Protein AF-A0A420YQH4-F1 (afdb_monomer_lite)

Foldseek 3Di:
DVVVVVVVVVPVVVPAQLFLQPGLLVVLLVCPPPPVCVVVSVVSLVVLLVVVVVCLVVVPQDDDFQQCACGRHPLVSLLSCVVVVNDQLDPSVLVNLVVVVVVVVVDPPFDLDRGRGCVVSVVSNVCNVVVHDDDPCVVSSHD

Secondary structure (DSSP, 8-state):
-HHHHHHHHHHHHS-----TTTSHHHHHHHHTT-GGGHHHHHHHHHHHHHHHHHHHHTT----SHHHHSTTTSHHHHHHHHHHTTS----HHHHHHHHHHHHHTTTSSS----TTTSHHHHHHHHHHHHHT---TTGGGGT--

Sequence (143 aa):
MACLDKKMDIMESDSCDFSWCYGLVGISIYMKDLEEAKDLLKEMQHYMTNSLAKLITMDFLPINNHQVCLCHGIAGLIYYLWREGCLECSHNILRILNRYYERLFIEPNQDFRILEGYGGMLLVMLALHMNKQFKGDILLGYS

pLDDT: mean 82.01, std 17.6, range [27.92, 96.38]

Radius of gyration: 14.98 Å; chains: 1; bounding box: 44×27×42 Å

Structure (mmCIF, N/CA/C/O backbone):
data_AF-A0A420YQH4-F1
#
_entry.id   AF-A0A420YQH4-F1
#
loop_
_atom_site.group_PDB
_atom_site.id
_atom_site.type_symbol
_atom_site.label_atom_id
_atom_site.label_alt_id
_atom_site.label_comp_id
_atom_site.label_asym_id
_atom_site.label_entity_id
_atom_site.label_seq_id
_atom_site.pdbx_PDB_ins_code
_atom_site.Cartn_x
_atom_site.Cartn_y
_atom_site.Cartn_z
_atom_site.occupancy
_atom_site.B_iso_or_equiv
_atom_site.auth_seq_id
_atom_site.auth_comp_id
_atom_site.auth_asym_id
_atom_site.auth_atom_id
_atom_site.pdbx_PDB_model_num
ATOM 1 N N . MET A 1 1 ? 29.438 -3.057 -3.682 1.00 34.84 1 MET A N 1
ATOM 2 C CA . MET A 1 1 ? 29.060 -4.298 -2.978 1.00 34.84 1 MET A CA 1
ATOM 3 C C . MET A 1 1 ? 28.850 -4.007 -1.503 1.00 34.84 1 MET A C 1
ATOM 5 O O . MET A 1 1 ? 27.699 -3.835 -1.154 1.00 34.84 1 MET A O 1
ATOM 9 N N . ALA A 1 2 ? 29.878 -3.660 -0.720 1.00 27.92 2 ALA A N 1
ATOM 10 C CA . ALA A 1 2 ? 29.739 -3.382 0.724 1.00 27.92 2 ALA A CA 1
ATOM 11 C C . ALA A 1 2 ? 28.687 -2.328 1.171 1.00 27.92 2 ALA A C 1
ATOM 13 O O . ALA A 1 2 ? 28.259 -2.355 2.316 1.00 27.92 2 ALA A O 1
ATOM 14 N N . CYS A 1 3 ? 28.267 -1.387 0.311 1.00 30.66 3 CYS A N 1
ATOM 15 C CA . CYS A 1 3 ? 27.217 -0.395 0.623 1.00 30.66 3 CYS A CA 1
ATOM 16 C C . CYS A 1 3 ? 25.788 -0.898 0.314 1.00 30.66 3 CYS A C 1
ATOM 18 O O . CYS A 1 3 ? 24.827 -0.427 0.912 1.00 30.66 3 CYS A O 1
ATOM 20 N N . LEU A 1 4 ? 25.651 -1.856 -0.610 1.00 32.16 4 LEU A N 1
ATOM 21 C CA . LEU A 1 4 ? 24.384 -2.542 -0.897 1.00 32.16 4 LEU A CA 1
ATOM 22 C C . LEU A 1 4 ? 24.138 -3.640 0.139 1.00 32.16 4 LEU A C 1
ATOM 24 O O . LEU A 1 4 ? 23.038 -3.715 0.673 1.00 32.16 4 LEU A O 1
ATOM 28 N N . ASP A 1 5 ? 25.191 -4.372 0.504 1.00 30.72 5 ASP A N 1
ATOM 29 C CA . ASP A 1 5 ? 25.146 -5.408 1.542 1.00 30.72 5 ASP A CA 1
ATOM 30 C C . ASP A 1 5 ? 24.755 -4.795 2.900 1.00 30.72 5 ASP A C 1
ATOM 32 O O . ASP A 1 5 ? 23.835 -5.267 3.553 1.00 30.72 5 ASP A O 1
ATOM 36 N N . LYS A 1 6 ? 25.305 -3.619 3.246 1.00 34.50 6 LYS A N 1
ATOM 37 C CA . LYS A 1 6 ? 24.888 -2.857 4.440 1.00 34.50 6 LYS A CA 1
ATOM 38 C C . LYS A 1 6 ? 23.441 -2.354 4.404 1.00 34.50 6 LYS A C 1
ATOM 40 O O . LYS A 1 6 ? 22.870 -2.114 5.460 1.00 34.50 6 LYS A O 1
ATOM 45 N N . LYS A 1 7 ? 22.868 -2.112 3.218 1.00 40.03 7 LYS A N 1
ATOM 46 C CA . LYS A 1 7 ? 21.456 -1.708 3.069 1.00 40.03 7 LYS A CA 1
ATOM 47 C C . LYS A 1 7 ? 20.516 -2.913 3.161 1.00 40.03 7 LYS A C 1
ATOM 49 O O . LYS A 1 7 ? 19.403 -2.748 3.645 1.00 40.03 7 LYS A O 1
ATOM 54 N N . MET A 1 8 ? 20.968 -4.090 2.723 1.00 37.44 8 MET A N 1
ATOM 55 C CA . MET A 1 8 ? 20.262 -5.363 2.888 1.00 37.44 8 MET A CA 1
ATOM 56 C C . MET A 1 8 ? 20.276 -5.843 4.345 1.00 37.44 8 MET A C 1
ATOM 58 O O . MET A 1 8 ? 19.220 -6.204 4.850 1.00 37.44 8 MET A O 1
ATOM 62 N N . ASP A 1 9 ? 21.403 -5.725 5.053 1.00 34.25 9 ASP A N 1
ATOM 63 C CA . ASP A 1 9 ? 21.500 -6.082 6.481 1.00 34.25 9 ASP A CA 1
ATOM 64 C C . ASP A 1 9 ? 20.556 -5.249 7.371 1.00 34.25 9 ASP A C 1
ATOM 66 O O . ASP A 1 9 ? 20.022 -5.753 8.355 1.00 34.25 9 ASP A O 1
ATOM 70 N N . ILE A 1 10 ? 20.285 -3.986 7.007 1.00 43.06 10 ILE A N 1
ATOM 71 C CA . ILE A 1 10 ? 19.304 -3.134 7.709 1.00 43.06 10 ILE A CA 1
ATOM 72 C C . ILE A 1 10 ? 17.868 -3.661 7.531 1.00 43.06 10 ILE A C 1
ATOM 74 O O . ILE A 1 10 ? 17.038 -3.479 8.418 1.00 43.06 10 ILE A O 1
ATOM 78 N N . MET A 1 11 ? 17.560 -4.324 6.410 1.00 41.44 11 MET A N 1
ATOM 79 C CA . MET A 1 11 ? 16.249 -4.949 6.194 1.00 41.44 11 MET A CA 1
ATOM 80 C C . MET A 1 11 ? 16.117 -6.306 6.896 1.00 41.44 11 MET A C 1
ATOM 82 O O . MET A 1 11 ? 15.007 -6.674 7.267 1.00 41.44 11 MET A O 1
ATOM 86 N N . GLU A 1 12 ? 17.215 -7.040 7.097 1.00 41.25 12 GLU A N 1
ATOM 87 C CA . GLU A 1 12 ? 17.188 -8.323 7.812 1.00 41.25 12 GLU A CA 1
ATOM 88 C C . GLU A 1 12 ? 17.172 -8.160 9.342 1.00 41.25 12 GLU A C 1
ATOM 90 O O . GLU A 1 12 ? 16.600 -9.005 10.031 1.00 41.25 12 GLU A O 1
ATOM 95 N N . SER A 1 13 ? 17.736 -7.076 9.896 1.00 41.28 13 SER A N 1
ATOM 96 C CA . SER A 1 13 ? 17.807 -6.890 11.354 1.00 41.28 13 SER A CA 1
ATOM 97 C C . SER A 1 13 ? 16.591 -6.199 11.993 1.00 41.28 13 SER A C 1
ATOM 99 O O . SER A 1 13 ? 16.369 -6.388 13.185 1.00 41.28 13 SER A O 1
ATOM 101 N N . ASP A 1 14 ? 15.783 -5.450 11.231 1.00 45.16 14 ASP A N 1
ATOM 102 C CA . ASP A 1 14 ? 14.557 -4.771 11.703 1.00 45.16 14 ASP A CA 1
ATOM 103 C C . ASP A 1 14 ? 13.295 -5.424 11.095 1.00 45.16 14 ASP A C 1
ATOM 105 O O . ASP A 1 14 ? 12.536 -4.805 10.353 1.00 45.16 14 ASP A O 1
ATOM 109 N N . SER A 1 15 ? 13.117 -6.710 11.423 1.00 50.09 15 SER A N 1
ATOM 110 C CA . SER A 1 15 ? 12.154 -7.738 10.957 1.00 50.09 15 SER A CA 1
ATOM 111 C C . SER A 1 15 ? 10.639 -7.419 10.865 1.00 50.09 15 SER A C 1
ATOM 113 O O . SER A 1 15 ? 9.806 -8.290 11.113 1.00 50.09 15 SER A O 1
ATOM 115 N N . CYS A 1 16 ? 10.218 -6.209 10.505 1.00 58.44 16 CYS A N 1
ATOM 116 C CA . CYS A 1 16 ? 8.805 -5.928 10.252 1.00 58.44 16 CYS A CA 1
ATOM 117 C C . CYS A 1 16 ? 8.441 -6.219 8.793 1.00 58.44 16 CYS A C 1
ATOM 119 O O . CYS A 1 16 ? 8.734 -5.437 7.890 1.00 58.44 16 CYS A O 1
ATOM 121 N N . ASP A 1 17 ? 7.760 -7.346 8.576 1.00 84.19 17 ASP A N 1
ATOM 122 C CA . ASP A 1 17 ? 7.117 -7.650 7.301 1.00 84.19 17 ASP A CA 1
ATOM 123 C C . ASP A 1 17 ? 5.923 -6.701 7.084 1.00 84.19 17 ASP A C 1
ATOM 125 O O . ASP A 1 17 ? 4.940 -6.735 7.825 1.00 84.19 17 ASP A O 1
ATOM 129 N N . PHE A 1 18 ? 6.007 -5.833 6.074 1.00 90.25 18 PHE A N 1
ATOM 130 C CA . PHE A 1 18 ? 4.919 -4.933 5.668 1.00 90.25 18 PHE A CA 1
ATOM 131 C C . PHE A 1 18 ? 3.990 -5.554 4.615 1.00 90.25 18 PHE A C 1
ATOM 133 O O . PHE A 1 18 ? 3.162 -4.847 4.041 1.00 90.25 18 PHE A O 1
ATOM 140 N N . SER A 1 19 ? 4.129 -6.847 4.321 1.00 92.50 19 SER A N 1
ATOM 141 C CA . SER A 1 19 ? 3.316 -7.520 3.318 1.00 92.50 19 SER A CA 1
ATOM 142 C C . SER A 1 19 ? 1.830 -7.508 3.670 1.00 92.50 19 SER A C 1
ATOM 144 O O . SER A 1 19 ? 1.422 -7.518 4.835 1.00 92.50 19 SER A O 1
ATOM 146 N N . TRP A 1 20 ? 1.003 -7.517 2.629 1.00 95.38 20 TRP A N 1
ATOM 147 C CA . TRP A 1 20 ? -0.424 -7.762 2.776 1.00 95.38 20 TRP A CA 1
ATOM 148 C C . TRP A 1 20 ? -0.692 -9.234 3.116 1.00 95.38 20 TRP A C 1
ATOM 150 O O . TRP A 1 20 ? -1.526 -9.517 3.969 1.00 95.38 20 TRP A O 1
ATOM 160 N N . CYS A 1 21 ? 0.030 -10.171 2.493 1.00 93.38 21 CYS A N 1
ATOM 161 C CA . CYS A 1 21 ? -0.242 -11.601 2.649 1.00 93.38 21 CYS A CA 1
ATOM 162 C C . CYS A 1 21 ? 0.131 -12.187 4.020 1.00 93.38 21 CYS A C 1
ATOM 164 O O . CYS A 1 21 ? -0.536 -13.125 4.452 1.00 93.38 21 CYS A O 1
ATOM 166 N N . TYR A 1 22 ? 1.169 -11.672 4.692 1.00 89.62 22 TYR A N 1
ATOM 167 C CA . TYR A 1 22 ? 1.666 -12.232 5.962 1.00 89.62 22 TYR A CA 1
ATOM 168 C C . TYR A 1 22 ? 2.102 -11.182 6.998 1.00 89.62 22 TYR A C 1
ATOM 170 O O . TYR A 1 22 ? 2.461 -11.544 8.118 1.00 89.62 22 TYR A O 1
ATOM 178 N N . GLY A 1 23 ? 2.063 -9.897 6.646 1.00 92.81 23 GLY A N 1
ATOM 179 C CA . GLY A 1 23 ? 2.666 -8.821 7.418 1.00 92.81 23 GLY A CA 1
ATOM 180 C C . GLY A 1 23 ? 1.673 -7.861 8.067 1.00 92.81 23 GLY A C 1
ATOM 181 O O . GLY A 1 23 ? 0.466 -8.101 8.166 1.00 92.81 23 GLY A O 1
ATOM 182 N N . LEU A 1 24 ? 2.212 -6.725 8.511 1.00 94.00 24 LEU A N 1
ATOM 183 C CA . LEU A 1 24 ? 1.485 -5.703 9.260 1.00 94.00 24 LEU A CA 1
ATOM 184 C C . LEU A 1 24 ? 0.297 -5.129 8.486 1.00 94.00 24 LEU A C 1
ATOM 186 O O . LEU A 1 24 ? -0.708 -4.809 9.109 1.00 94.00 24 LEU A O 1
ATOM 190 N N . VAL A 1 25 ? 0.368 -5.046 7.153 1.00 96.06 25 VAL A N 1
ATOM 191 C CA . VAL A 1 25 ? -0.761 -4.570 6.338 1.00 96.06 25 VAL A CA 1
ATOM 192 C C . VAL A 1 25 ? -1.957 -5.510 6.478 1.00 96.06 25 VAL A C 1
ATOM 194 O O . VAL A 1 25 ? -3.054 -5.048 6.786 1.00 96.06 25 VAL A O 1
ATOM 197 N N . GLY A 1 26 ? -1.757 -6.820 6.307 1.00 95.38 26 GLY A N 1
ATOM 198 C CA . GLY A 1 26 ? -2.834 -7.806 6.448 1.00 95.38 26 GLY A CA 1
ATOM 199 C C . GLY A 1 26 ? -3.424 -7.823 7.860 1.00 95.38 26 GLY A C 1
ATOM 200 O O . GLY A 1 26 ? -4.644 -7.795 8.030 1.00 95.38 26 GLY A O 1
ATOM 201 N N . ILE A 1 27 ? -2.559 -7.782 8.879 1.00 94.75 27 ILE A N 1
ATOM 202 C CA . ILE A 1 27 ? -2.976 -7.727 10.288 1.00 94.75 27 ILE A CA 1
ATOM 203 C C . ILE A 1 27 ? -3.794 -6.460 10.565 1.00 94.75 27 ILE A C 1
ATOM 205 O O . ILE A 1 27 ? -4.846 -6.532 11.197 1.00 94.75 27 ILE A O 1
ATOM 209 N N . SER A 1 28 ? -3.347 -5.301 10.079 1.00 95.81 28 SER A N 1
ATOM 210 C CA . SER A 1 28 ? -4.053 -4.041 10.298 1.00 95.81 28 SER A CA 1
ATOM 211 C C . SER A 1 28 ? -5.423 -3.993 9.619 1.00 95.81 28 SER A C 1
ATOM 213 O O . SER A 1 28 ? -6.353 -3.433 10.194 1.00 95.81 28 SER A O 1
ATOM 215 N N . ILE A 1 29 ? -5.575 -4.602 8.438 1.00 95.69 29 ILE A N 1
ATOM 216 C CA . ILE A 1 29 ? -6.880 -4.733 7.770 1.00 95.69 29 ILE A CA 1
ATOM 217 C C . ILE A 1 29 ? -7.844 -5.539 8.644 1.00 95.69 29 ILE A C 1
ATOM 219 O O . ILE A 1 29 ? -8.958 -5.091 8.886 1.00 95.69 29 ILE A O 1
ATOM 223 N N . TYR A 1 30 ? -7.397 -6.679 9.178 1.00 93.00 30 TYR A N 1
ATOM 224 C CA . TYR A 1 30 ? -8.208 -7.495 10.086 1.00 93.00 30 TYR A CA 1
ATOM 225 C C . TYR A 1 30 ? -8.582 -6.747 11.378 1.00 93.00 30 TYR A C 1
ATOM 227 O O . TYR A 1 30 ? -9.717 -6.824 11.840 1.00 93.00 30 TYR A O 1
ATOM 235 N N . MET A 1 31 ? -7.640 -5.999 11.960 1.00 94.25 31 MET A N 1
ATOM 236 C CA . MET A 1 31 ? -7.862 -5.262 13.209 1.00 94.25 31 MET A CA 1
ATOM 237 C C . MET A 1 31 ? -8.819 -4.074 13.073 1.00 94.25 31 MET A C 1
ATOM 239 O O . MET A 1 31 ? -9.328 -3.604 14.086 1.00 94.25 31 MET A O 1
ATOM 243 N N . LYS A 1 32 ? -9.071 -3.580 11.855 1.00 91.69 32 LYS A N 1
ATOM 244 C CA . LYS A 1 32 ? -9.907 -2.396 11.606 1.00 91.69 32 LYS A CA 1
ATOM 245 C C . LYS A 1 32 ? -11.315 -2.510 12.191 1.00 91.69 32 LYS A C 1
ATOM 247 O O . LYS A 1 32 ? -11.860 -1.513 12.661 1.00 91.69 32 LYS A O 1
ATOM 252 N N . ASP A 1 33 ? -11.864 -3.719 12.194 1.00 89.19 33 ASP A N 1
ATOM 253 C CA . ASP A 1 33 ? -13.224 -3.988 12.660 1.00 89.19 33 ASP A CA 1
ATOM 254 C C . ASP A 1 33 ? -13.286 -4.342 14.161 1.00 89.19 33 ASP A C 1
ATOM 256 O O . ASP A 1 33 ? -14.366 -4.601 14.694 1.00 89.19 33 ASP A O 1
ATOM 260 N N . LEU A 1 34 ? -12.145 -4.341 14.863 1.00 93.75 34 LEU A N 1
ATOM 261 C CA . LEU A 1 34 ? -12.044 -4.653 16.290 1.00 93.75 34 LEU A CA 1
ATOM 262 C C . LEU A 1 34 ? -11.908 -3.363 17.109 1.00 93.75 34 LEU A C 1
ATOM 264 O O . LEU A 1 34 ? -10.867 -2.702 17.088 1.00 93.75 34 LEU A O 1
ATOM 268 N N . GLU A 1 35 ? -12.950 -3.010 17.865 1.00 93.31 35 GLU A N 1
ATOM 269 C CA . GLU A 1 35 ? -12.977 -1.792 18.688 1.00 93.31 35 GLU A CA 1
ATOM 270 C C . GLU A 1 35 ? -11.806 -1.750 19.681 1.00 93.31 35 GLU A C 1
ATOM 272 O O . GLU A 1 35 ? -11.145 -0.723 19.833 1.00 93.31 35 GLU A O 1
ATOM 277 N N . GLU A 1 36 ? -11.501 -2.888 20.302 1.00 95.06 36 GLU A N 1
ATOM 278 C CA . GLU A 1 36 ? -10.438 -3.038 21.294 1.00 95.06 36 GLU A CA 1
ATOM 279 C C . GLU A 1 36 ? -9.032 -2.868 20.697 1.00 95.06 36 GLU A C 1
ATOM 281 O O . GLU A 1 36 ? -8.077 -2.628 21.434 1.00 95.06 36 GLU A O 1
ATOM 286 N N . ALA A 1 37 ? -8.887 -2.975 19.372 1.00 94.44 37 ALA A N 1
ATOM 287 C CA . ALA A 1 37 ? -7.605 -2.876 18.681 1.00 94.44 37 ALA A CA 1
ATOM 288 C C . ALA A 1 37 ? -7.315 -1.472 18.127 1.00 94.44 37 ALA A C 1
ATOM 290 O O . ALA A 1 37 ? -6.246 -1.263 17.555 1.00 94.44 37 ALA A O 1
ATOM 291 N N . LYS A 1 38 ? -8.222 -0.496 18.281 1.00 93.75 38 LYS A N 1
ATOM 292 C CA . LYS A 1 38 ? -8.101 0.825 17.634 1.00 93.75 38 LYS A CA 1
ATOM 293 C C . LYS A 1 38 ? -6.816 1.577 17.963 1.00 93.75 38 LYS A C 1
ATOM 295 O O . LYS A 1 38 ? -6.244 2.208 17.074 1.00 93.75 38 LYS A O 1
ATOM 300 N N . ASP A 1 39 ? -6.372 1.542 19.214 1.00 95.19 39 ASP A N 1
ATOM 301 C CA . ASP A 1 39 ? -5.158 2.259 19.614 1.00 95.19 39 ASP A CA 1
ATOM 302 C C . ASP A 1 39 ? -3.904 1.572 19.064 1.00 95.19 39 ASP A C 1
ATOM 304 O O . ASP A 1 39 ? -3.058 2.233 18.461 1.00 95.19 39 ASP A O 1
ATOM 308 N N . LEU A 1 40 ? -3.848 0.238 19.130 1.00 94.94 40 LEU A N 1
ATOM 309 C CA . LEU A 1 40 ? -2.776 -0.545 18.514 1.00 94.94 40 LEU A CA 1
ATOM 310 C C . LEU A 1 40 ? -2.730 -0.347 16.991 1.00 94.94 40 LEU A C 1
ATOM 312 O O . LEU A 1 40 ? -1.658 -0.175 16.417 1.00 94.94 40 LEU A O 1
ATOM 316 N N . LEU A 1 41 ? -3.889 -0.313 16.329 1.00 95.62 41 LEU A N 1
ATOM 317 C CA . LEU A 1 41 ? -3.990 -0.068 14.892 1.00 95.62 41 LEU A CA 1
ATOM 318 C C . LEU A 1 41 ? -3.384 1.289 14.511 1.00 95.62 41 LEU A C 1
ATOM 320 O O . LEU A 1 41 ? -2.629 1.368 13.540 1.00 95.62 41 LEU A O 1
ATOM 324 N N . LYS A 1 42 ? -3.658 2.344 15.287 1.00 94.75 42 LYS A N 1
ATOM 325 C CA . LYS A 1 42 ? -3.053 3.667 15.068 1.00 94.75 42 LYS A CA 1
ATOM 326 C C . LYS A 1 42 ? -1.537 3.629 15.234 1.00 94.75 42 LYS A C 1
ATOM 328 O O . LYS A 1 42 ? -0.828 4.222 14.423 1.00 94.75 42 LYS A O 1
ATOM 333 N N . GLU A 1 43 ? -1.029 2.929 16.247 1.00 94.69 43 GLU A N 1
ATOM 334 C CA . GLU A 1 43 ? 0.415 2.760 16.449 1.00 94.69 43 GLU A CA 1
ATOM 335 C C . GLU A 1 43 ? 1.067 2.018 15.274 1.00 94.69 43 GLU A C 1
ATOM 337 O O . GLU A 1 43 ? 2.088 2.467 14.749 1.00 94.69 43 GLU A O 1
ATOM 342 N N . MET A 1 44 ? 0.441 0.941 14.791 1.00 94.25 44 MET A N 1
ATOM 343 C CA . MET A 1 44 ? 0.901 0.193 13.616 1.00 94.25 44 MET A CA 1
ATOM 344 C C . MET A 1 44 ? 0.906 1.062 12.353 1.00 94.25 44 MET A C 1
ATOM 346 O O . MET A 1 44 ? 1.893 1.084 11.617 1.00 94.25 44 MET A O 1
ATOM 350 N N . GLN A 1 45 ? -0.170 1.812 12.104 1.00 95.19 45 GLN A N 1
ATOM 351 C CA . GLN A 1 45 ? -0.276 2.744 10.977 1.00 95.19 45 GLN A CA 1
ATOM 352 C C . GLN A 1 45 ? 0.780 3.852 11.046 1.00 95.19 45 GLN A C 1
ATOM 354 O O . GLN A 1 45 ? 1.397 4.188 10.030 1.00 95.19 45 GLN A O 1
ATOM 359 N N . HIS A 1 46 ? 1.037 4.386 12.241 1.00 93.69 46 HIS A N 1
ATOM 360 C CA . HIS A 1 46 ? 2.080 5.379 12.468 1.00 93.69 46 HIS A CA 1
ATOM 361 C C . HIS A 1 46 ? 3.474 4.798 12.195 1.00 93.69 46 HIS A C 1
ATOM 363 O O . HIS A 1 46 ? 4.272 5.402 11.474 1.00 93.69 46 HIS A O 1
ATOM 369 N N . TYR A 1 47 ? 3.755 3.597 12.706 1.00 92.31 47 TYR A N 1
ATOM 370 C CA . TYR A 1 47 ? 5.012 2.893 12.468 1.00 92.31 47 TYR A CA 1
ATOM 371 C C . TYR A 1 47 ? 5.244 2.611 10.977 1.00 92.31 47 TYR A C 1
ATOM 373 O O . TYR A 1 47 ? 6.313 2.928 10.450 1.00 92.31 47 TYR A O 1
ATOM 381 N N . MET A 1 48 ? 4.238 2.084 10.275 1.00 93.56 48 MET A N 1
ATOM 382 C CA . MET A 1 48 ? 4.292 1.821 8.835 1.00 93.56 48 MET A CA 1
ATOM 383 C C . MET A 1 48 ? 4.521 3.098 8.018 1.00 93.56 48 MET A C 1
ATOM 385 O O . MET A 1 48 ? 5.382 3.119 7.138 1.00 93.56 48 MET A O 1
ATOM 389 N N . THR A 1 49 ? 3.814 4.185 8.342 1.00 92.94 49 THR A N 1
ATOM 390 C CA . THR A 1 49 ? 3.980 5.490 7.677 1.00 92.94 49 THR A CA 1
ATOM 391 C C . THR A 1 49 ? 5.393 6.042 7.861 1.00 92.94 49 THR A C 1
ATOM 393 O O . THR A 1 49 ? 6.034 6.451 6.891 1.00 92.94 49 THR A O 1
ATOM 396 N N . ASN A 1 50 ? 5.921 6.005 9.087 1.00 89.88 50 ASN A N 1
ATOM 397 C CA . ASN A 1 50 ? 7.275 6.474 9.377 1.00 89.88 50 ASN A CA 1
ATOM 398 C C . ASN A 1 50 ? 8.342 5.615 8.689 1.00 89.88 50 ASN A C 1
ATOM 400 O O . ASN A 1 50 ? 9.329 6.146 8.177 1.00 89.88 50 ASN A O 1
ATOM 404 N N . SER A 1 51 ? 8.152 4.296 8.662 1.00 88.50 51 SER A N 1
ATOM 405 C CA . SER A 1 51 ? 9.053 3.368 7.978 1.00 88.50 51 SER A CA 1
ATOM 406 C C . SER A 1 51 ? 9.056 3.607 6.470 1.00 88.50 51 SER A C 1
ATOM 408 O O . SER A 1 51 ? 10.130 3.732 5.880 1.00 88.50 51 SER A O 1
ATOM 410 N N . LEU A 1 52 ? 7.883 3.804 5.857 1.00 87.94 52 LEU A N 1
ATOM 411 C CA . LEU A 1 52 ? 7.786 4.210 4.457 1.00 87.94 52 LEU A CA 1
ATOM 412 C C . LEU A 1 52 ? 8.525 5.534 4.225 1.00 87.94 52 LEU A C 1
ATOM 414 O O . LEU A 1 52 ? 9.394 5.595 3.362 1.00 87.94 52 LEU A O 1
ATOM 418 N N . ALA A 1 53 ? 8.271 6.574 5.024 1.00 86.44 53 ALA A N 1
ATOM 419 C CA . ALA A 1 53 ? 8.936 7.873 4.880 1.00 86.44 53 ALA A CA 1
ATOM 420 C C . ALA A 1 53 ? 10.474 7.782 4.968 1.00 86.44 53 ALA A C 1
ATOM 422 O O . ALA A 1 53 ? 11.181 8.462 4.215 1.00 86.44 53 ALA A O 1
ATOM 423 N N . LYS A 1 54 ? 11.009 6.910 5.833 1.00 83.94 54 LYS A N 1
ATOM 424 C CA . LYS A 1 54 ? 12.450 6.616 5.896 1.00 83.94 54 LYS A CA 1
ATOM 425 C C . LYS A 1 54 ? 12.952 5.971 4.605 1.00 83.94 54 LYS A C 1
ATOM 427 O O . LYS A 1 54 ? 13.936 6.458 4.052 1.00 83.94 54 LYS A O 1
ATOM 432 N N . LEU A 1 55 ? 12.261 4.950 4.086 1.00 80.06 55 LEU A N 1
ATOM 433 C CA . LEU A 1 55 ? 12.609 4.311 2.806 1.00 80.06 55 LEU A CA 1
ATOM 434 C C . LEU A 1 55 ? 12.623 5.328 1.658 1.00 80.06 55 LEU A C 1
ATOM 436 O O . LEU A 1 55 ? 13.564 5.357 0.864 1.00 80.06 55 LEU A O 1
ATOM 440 N N . ILE A 1 56 ? 11.623 6.214 1.626 1.00 79.94 56 ILE A N 1
ATOM 441 C CA . ILE A 1 56 ? 11.541 7.304 0.652 1.00 79.94 56 ILE A CA 1
ATOM 442 C C . ILE A 1 56 ? 12.756 8.238 0.758 1.00 79.94 56 ILE A C 1
ATOM 444 O O . ILE A 1 56 ? 13.350 8.612 -0.253 1.00 79.94 56 ILE A O 1
ATOM 448 N N . THR A 1 57 ? 13.130 8.621 1.979 1.00 80.31 57 THR A N 1
ATOM 449 C CA . THR A 1 57 ? 14.233 9.562 2.242 1.00 80.31 57 THR A CA 1
ATOM 450 C C . THR A 1 57 ? 15.600 8.955 1.930 1.00 80.31 57 THR A C 1
ATOM 452 O O . THR A 1 57 ? 16.494 9.650 1.455 1.00 80.31 57 THR A O 1
ATOM 455 N N . MET A 1 58 ? 15.764 7.649 2.149 1.00 77.00 58 MET A N 1
ATOM 456 C CA . MET A 1 58 ? 16.986 6.902 1.825 1.00 77.00 58 MET A CA 1
ATOM 457 C C . MET A 1 58 ? 17.170 6.641 0.324 1.00 77.00 58 MET A C 1
ATOM 459 O O . MET A 1 58 ? 18.141 5.981 -0.066 1.00 77.00 58 MET A O 1
ATOM 463 N N . ASP A 1 59 ? 16.243 7.136 -0.499 1.00 69.25 59 ASP A N 1
ATOM 464 C CA . ASP A 1 59 ? 16.175 6.887 -1.934 1.00 69.25 59 ASP A CA 1
ATOM 465 C C . ASP A 1 59 ? 16.194 5.380 -2.243 1.00 69.25 59 ASP A C 1
ATOM 467 O O . ASP A 1 59 ? 16.885 4.906 -3.148 1.00 69.25 59 ASP A O 1
ATOM 471 N N . PHE A 1 60 ? 15.492 4.602 -1.410 1.00 68.50 60 PHE A N 1
ATOM 472 C CA . PHE A 1 60 ? 15.454 3.154 -1.537 1.00 68.50 60 PHE A CA 1
ATOM 473 C C . PHE A 1 60 ? 14.740 2.767 -2.836 1.00 68.50 60 PHE A C 1
ATOM 475 O O . PHE A 1 60 ? 13.581 3.113 -3.059 1.00 68.50 60 PHE A O 1
ATOM 482 N N . LEU A 1 61 ? 15.458 2.043 -3.693 1.00 65.62 61 LEU A N 1
ATOM 483 C CA . LEU A 1 61 ? 14.954 1.469 -4.933 1.00 65.62 61 LEU A CA 1
ATOM 484 C C . LEU A 1 61 ? 15.002 -0.057 -4.795 1.00 65.62 61 LEU A C 1
ATOM 486 O O . LEU A 1 61 ? 16.081 -0.628 -4.986 1.00 65.62 61 LEU A O 1
ATOM 490 N N . PRO A 1 62 ? 13.886 -0.726 -4.456 1.00 61.47 62 PRO A N 1
ATOM 491 C CA . PRO A 1 62 ? 13.784 -2.167 -4.527 1.00 61.47 62 PRO A CA 1
ATOM 492 C C . PRO A 1 62 ? 14.268 -2.688 -5.877 1.00 61.47 62 PRO A C 1
ATOM 494 O O . PRO A 1 62 ? 14.073 -2.083 -6.934 1.00 61.47 62 PRO A O 1
ATOM 497 N N . ILE A 1 63 ? 15.001 -3.789 -5.799 1.00 59.09 63 ILE A N 1
ATOM 498 C CA . ILE A 1 63 ? 15.878 -4.291 -6.852 1.00 59.09 63 ILE A CA 1
ATOM 499 C C . ILE A 1 63 ? 15.114 -5.255 -7.775 1.00 59.09 63 ILE A C 1
ATOM 501 O O . ILE A 1 63 ? 15.592 -5.526 -8.868 1.00 59.09 63 ILE A O 1
ATOM 505 N N . ASN A 1 64 ? 13.922 -5.736 -7.388 1.00 64.25 64 ASN A N 1
ATOM 506 C CA . ASN A 1 64 ? 13.157 -6.720 -8.163 1.00 64.25 64 ASN A CA 1
ATOM 507 C C . ASN A 1 64 ? 11.620 -6.604 -8.023 1.00 64.25 64 ASN A C 1
ATOM 509 O O . ASN A 1 64 ? 11.099 -5.912 -7.144 1.00 64.25 64 ASN A O 1
ATOM 513 N N . ASN A 1 65 ? 10.904 -7.341 -8.883 1.00 59.97 65 ASN A N 1
ATOM 514 C CA . ASN A 1 65 ? 9.435 -7.375 -8.993 1.00 59.97 65 ASN A CA 1
ATOM 515 C C . ASN A 1 65 ? 8.739 -7.742 -7.670 1.00 59.97 65 ASN A C 1
ATOM 517 O O . ASN A 1 65 ? 7.703 -7.172 -7.327 1.00 59.97 65 ASN A O 1
ATOM 521 N N . HIS A 1 66 ? 9.334 -8.652 -6.897 1.00 66.75 66 HIS A N 1
ATOM 522 C CA . HIS A 1 66 ? 8.785 -9.100 -5.615 1.00 66.75 66 HIS A CA 1
ATOM 523 C C . HIS A 1 66 ? 8.677 -7.954 -4.608 1.00 66.75 66 HIS A C 1
ATOM 525 O O . HIS A 1 66 ? 7.707 -7.850 -3.865 1.00 66.75 66 HIS A O 1
ATOM 531 N N . GLN A 1 67 ? 9.627 -7.025 -4.629 1.00 75.62 67 GLN A N 1
ATOM 532 C CA . GLN A 1 67 ? 9.657 -5.919 -3.679 1.00 75.62 67 GLN A CA 1
ATOM 533 C C . GLN A 1 67 ? 8.736 -4.742 -4.060 1.00 75.62 67 GLN A C 1
ATOM 535 O O . GLN A 1 67 ? 8.491 -3.867 -3.226 1.00 75.62 67 GLN A O 1
ATOM 540 N N . VAL A 1 68 ? 8.201 -4.700 -5.289 1.00 84.69 68 VAL A N 1
ATOM 541 C CA . VAL A 1 68 ? 7.291 -3.629 -5.747 1.00 84.69 68 VAL A CA 1
ATOM 542 C C . VAL A 1 68 ? 5.819 -4.044 -5.791 1.00 84.69 68 VAL A C 1
ATOM 544 O O . VAL A 1 68 ? 4.948 -3.181 -5.816 1.00 84.69 68 VAL A O 1
ATOM 547 N N . CYS A 1 69 ? 5.527 -5.344 -5.780 1.00 88.31 69 CYS A N 1
ATOM 548 C CA . CYS A 1 69 ? 4.188 -5.882 -6.000 1.00 88.31 69 CYS A CA 1
ATOM 549 C C . CYS A 1 69 ? 3.145 -5.510 -4.921 1.00 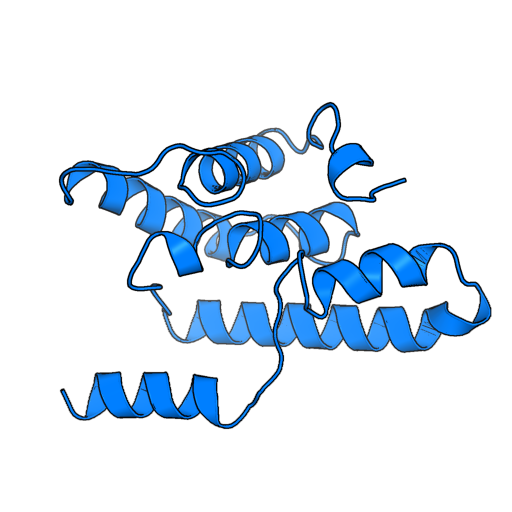88.31 69 CYS A C 1
ATOM 55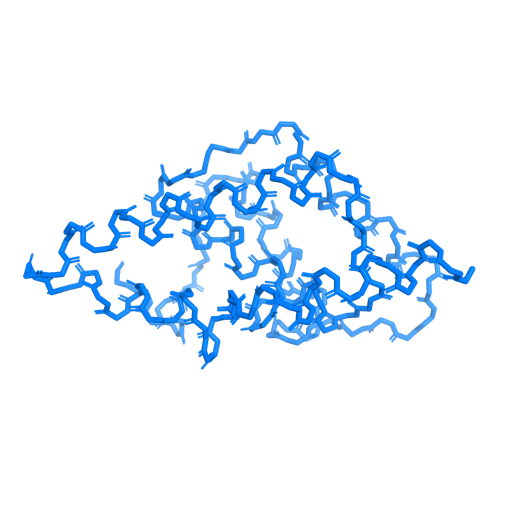1 O O . CYS A 1 69 ? 3.458 -4.945 -3.872 1.00 88.31 69 CYS A O 1
ATOM 553 N N . LEU A 1 70 ? 1.875 -5.838 -5.178 1.00 93.06 70 LEU A N 1
ATOM 554 C CA . LEU A 1 70 ? 0.770 -5.555 -4.254 1.00 93.06 70 LEU A CA 1
ATOM 555 C C . LEU A 1 70 ? 0.735 -6.519 -3.054 1.00 93.06 70 LEU A C 1
ATOM 557 O O . LEU A 1 70 ? 0.376 -6.113 -1.956 1.00 93.06 70 LEU A O 1
ATOM 561 N N . CYS A 1 71 ? 1.098 -7.788 -3.256 1.00 93.19 71 CYS A N 1
ATOM 562 C CA . CYS A 1 71 ? 0.938 -8.851 -2.259 1.00 93.19 71 CYS A CA 1
ATOM 563 C C . CYS A 1 71 ? 1.927 -8.730 -1.087 1.00 93.19 71 CYS A C 1
ATOM 565 O O . CYS A 1 71 ? 1.546 -8.855 0.076 1.00 93.19 71 CYS A O 1
ATOM 567 N N . HIS A 1 72 ? 3.195 -8.455 -1.391 1.00 90.88 72 HIS A N 1
ATOM 568 C CA . HIS A 1 72 ? 4.280 -8.381 -0.404 1.00 90.88 72 HIS A CA 1
ATOM 569 C C . HIS A 1 72 ? 5.291 -7.266 -0.682 1.00 90.88 72 HIS A C 1
ATOM 571 O O . HIS A 1 72 ? 6.349 -7.211 -0.062 1.00 90.88 72 HIS A O 1
ATOM 577 N N . GLY A 1 73 ? 4.977 -6.377 -1.622 1.00 89.25 73 GLY A N 1
ATOM 578 C CA . GLY A 1 73 ? 5.837 -5.267 -1.994 1.00 89.25 73 GLY A CA 1
ATOM 579 C C . GLY A 1 73 ? 5.327 -3.920 -1.498 1.00 89.25 73 GLY A C 1
ATOM 580 O O . GLY A 1 73 ? 4.271 -3.780 -0.872 1.00 89.25 73 GLY A O 1
ATOM 581 N N . ILE A 1 74 ? 6.095 -2.887 -1.833 1.00 89.62 74 ILE A N 1
ATOM 582 C CA . ILE A 1 74 ? 5.833 -1.512 -1.403 1.00 89.62 74 ILE A CA 1
ATOM 583 C C . ILE A 1 74 ? 4.509 -0.952 -1.945 1.00 89.62 74 ILE A C 1
ATOM 585 O O . ILE A 1 74 ? 3.923 -0.074 -1.314 1.00 89.62 74 ILE A O 1
ATOM 589 N N . ALA A 1 75 ? 4.003 -1.453 -3.080 1.00 92.06 75 ALA A N 1
ATOM 590 C CA . ALA A 1 75 ? 2.720 -1.007 -3.618 1.00 92.06 75 ALA A CA 1
ATOM 591 C C . ALA A 1 75 ? 1.556 -1.366 -2.683 1.00 92.06 75 ALA A C 1
ATOM 593 O O . ALA A 1 75 ? 0.686 -0.524 -2.465 1.00 92.06 75 ALA A O 1
ATOM 594 N N . GLY A 1 76 ? 1.566 -2.564 -2.084 1.00 94.50 76 GLY A N 1
ATOM 595 C CA . GLY A 1 76 ? 0.559 -2.977 -1.098 1.00 94.50 76 GLY A CA 1
ATOM 596 C C . GLY A 1 76 ? 0.536 -2.061 0.123 1.00 94.50 76 GLY A C 1
ATOM 597 O O . GLY A 1 76 ? -0.518 -1.550 0.503 1.00 94.50 76 GLY A O 1
ATOM 598 N N . LEU A 1 77 ? 1.719 -1.768 0.669 1.00 94.38 77 LEU A N 1
ATOM 599 C CA . LEU A 1 77 ? 1.888 -0.836 1.784 1.00 94.38 77 LEU A CA 1
ATOM 600 C C . LEU A 1 77 ? 1.382 0.575 1.449 1.00 94.38 77 LEU A C 1
ATOM 602 O O . LEU A 1 77 ? 0.629 1.163 2.224 1.00 94.38 77 LEU A O 1
ATOM 606 N N . ILE A 1 78 ? 1.775 1.120 0.293 1.00 94.50 78 ILE A N 1
ATOM 607 C CA . ILE A 1 78 ? 1.354 2.458 -0.145 1.00 94.50 78 ILE A CA 1
ATOM 608 C C . ILE A 1 78 ? -0.167 2.519 -0.305 1.00 94.50 78 ILE A C 1
ATOM 610 O O . ILE A 1 78 ? -0.782 3.476 0.165 1.00 94.50 78 ILE A O 1
ATOM 614 N N . TYR A 1 79 ? -0.774 1.512 -0.942 1.00 96.00 79 TYR A N 1
ATOM 615 C CA . TYR A 1 79 ? -2.223 1.466 -1.123 1.00 96.00 79 TYR A CA 1
ATOM 616 C C . TYR A 1 79 ? -2.955 1.448 0.212 1.00 96.00 79 TYR A C 1
ATOM 618 O O . TYR A 1 79 ? -3.860 2.253 0.412 1.00 96.00 79 TYR A O 1
ATOM 626 N N . TYR A 1 80 ? -2.531 0.573 1.129 1.00 96.38 80 TYR A N 1
ATOM 627 C CA . TYR A 1 80 ? -3.105 0.471 2.465 1.00 96.38 80 TYR A CA 1
ATOM 628 C C . TYR A 1 80 ? -3.062 1.817 3.199 1.00 96.38 80 TYR A C 1
ATOM 630 O O . TYR A 1 80 ? -4.101 2.324 3.615 1.00 96.38 80 TYR A O 1
ATOM 638 N N . LEU A 1 81 ? -1.881 2.435 3.307 1.00 95.88 81 LEU A N 1
ATOM 639 C CA . LEU A 1 81 ? -1.729 3.682 4.057 1.00 95.88 81 LEU A CA 1
ATOM 640 C C . LEU A 1 81 ? -2.507 4.842 3.426 1.00 95.88 81 LEU A C 1
ATOM 642 O O . LEU A 1 81 ? -3.062 5.666 4.148 1.00 95.88 81 LEU A O 1
ATOM 646 N N . TRP A 1 82 ? -2.573 4.913 2.095 1.00 95.94 82 TRP A N 1
ATOM 647 C CA . TRP A 1 82 ? -3.386 5.919 1.412 1.00 95.94 82 TRP A CA 1
ATOM 648 C C . TRP A 1 82 ? -4.886 5.683 1.627 1.00 95.94 82 TRP A C 1
ATOM 650 O O . TRP A 1 82 ? -5.610 6.616 1.971 1.00 95.94 82 TRP A O 1
ATOM 660 N N . ARG A 1 83 ? -5.352 4.436 1.486 1.00 94.44 83 ARG A N 1
ATOM 661 C CA . ARG A 1 83 ? -6.762 4.056 1.653 1.00 94.44 83 ARG A CA 1
ATOM 662 C C . ARG A 1 83 ? -7.280 4.366 3.055 1.00 94.44 83 ARG A C 1
ATOM 664 O O . ARG A 1 83 ? -8.403 4.839 3.193 1.00 94.44 83 ARG A O 1
ATOM 671 N N . GLU A 1 84 ? -6.463 4.112 4.072 1.00 94.00 84 GLU A N 1
ATOM 672 C CA . GLU A 1 84 ? -6.805 4.362 5.476 1.00 94.00 84 GLU A CA 1
ATOM 673 C C . GLU A 1 84 ? -6.552 5.821 5.907 1.00 94.00 84 GLU A C 1
ATOM 675 O O . GLU A 1 84 ? -6.699 6.162 7.078 1.00 94.00 84 GLU A O 1
ATOM 680 N N . GLY A 1 85 ? -6.186 6.709 4.973 1.00 93.00 85 GLY A N 1
ATOM 681 C CA . GLY A 1 85 ? -5.979 8.133 5.247 1.00 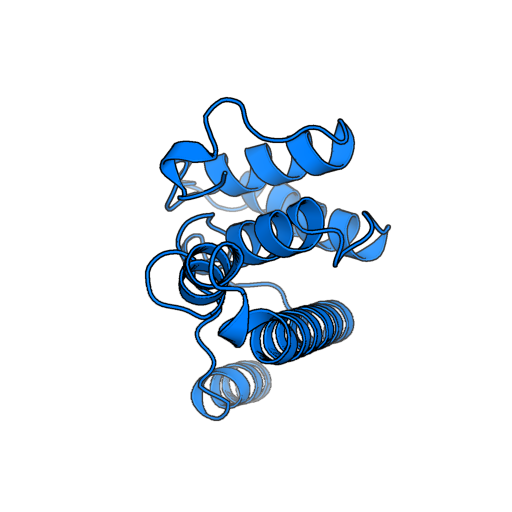93.00 85 GLY A CA 1
ATOM 682 C C . GLY A 1 85 ? -4.714 8.447 6.053 1.00 93.00 85 GLY A C 1
ATOM 683 O O . GLY A 1 85 ? -4.552 9.567 6.528 1.00 93.00 85 GLY A O 1
ATOM 684 N N . CYS A 1 86 ? -3.804 7.483 6.204 1.00 91.06 86 CYS A N 1
ATOM 685 C CA . CYS A 1 86 ? -2.515 7.659 6.877 1.00 91.06 86 CYS A CA 1
ATOM 686 C C . CYS A 1 86 ? -1.463 8.319 5.973 1.00 91.06 86 CYS A C 1
ATOM 688 O O . CYS A 1 86 ? -0.428 8.780 6.452 1.00 91.06 86 CYS A O 1
ATOM 690 N N . LEU A 1 87 ? -1.708 8.332 4.661 1.00 87.56 87 LEU A N 1
ATOM 691 C CA . LEU A 1 87 ? -0.774 8.813 3.656 1.00 87.56 87 LEU A CA 1
ATOM 692 C C . LEU A 1 87 ? -1.472 9.751 2.674 1.00 87.56 87 LEU A C 1
ATOM 694 O O . LEU A 1 87 ? -2.327 9.337 1.892 1.00 87.56 87 LEU A O 1
ATOM 698 N N . GLU A 1 88 ? -1.047 11.010 2.657 1.00 84.06 88 GLU A N 1
ATOM 699 C CA . GLU A 1 88 ? -1.406 11.922 1.577 1.00 84.06 88 GLU A CA 1
ATOM 700 C C . GLU A 1 88 ? -0.564 11.622 0.336 1.00 84.06 88 GLU A C 1
ATOM 702 O O . GLU A 1 88 ? 0.645 11.376 0.419 1.00 84.06 88 GLU A O 1
ATOM 707 N N . CYS A 1 89 ? -1.194 11.671 -0.839 1.00 77.69 89 CYS A N 1
ATOM 708 C CA . CYS A 1 89 ? -0.480 11.547 -2.102 1.00 77.69 89 CYS A CA 1
ATOM 709 C C . CYS A 1 89 ? 0.468 12.745 -2.269 1.00 77.69 89 CYS A C 1
ATOM 711 O O . CYS A 1 89 ? 0.057 13.852 -2.611 1.00 77.69 89 CYS A O 1
ATOM 713 N N . SER A 1 90 ? 1.751 12.519 -1.998 1.00 79.94 90 SER A N 1
ATOM 714 C CA . SER A 1 90 ? 2.800 13.532 -2.053 1.00 79.94 90 SER A CA 1
ATOM 715 C C . SER A 1 90 ? 3.694 13.346 -3.275 1.00 79.94 90 SER A C 1
ATOM 717 O O . SER A 1 90 ? 3.829 12.249 -3.827 1.00 79.94 90 SER A O 1
ATOM 719 N N . HIS A 1 91 ? 4.391 14.421 -3.652 1.00 75.75 91 HIS A N 1
ATOM 720 C CA . HIS A 1 91 ? 5.386 14.390 -4.726 1.00 75.75 91 HIS A CA 1
ATOM 721 C C . HIS A 1 91 ? 6.429 13.276 -4.532 1.00 75.75 91 HIS A C 1
ATOM 723 O O . HIS A 1 91 ? 6.859 12.658 -5.501 1.00 75.75 91 HIS A O 1
ATOM 729 N N . ASN A 1 92 ? 6.800 12.967 -3.287 1.00 79.31 92 ASN A N 1
ATOM 730 C CA . ASN A 1 92 ? 7.812 11.959 -2.986 1.00 79.31 92 ASN A CA 1
ATOM 731 C C . ASN A 1 92 ? 7.337 10.523 -3.258 1.00 79.31 92 ASN A C 1
ATOM 733 O O . ASN A 1 92 ? 8.115 9.714 -3.763 1.00 79.31 92 ASN A O 1
ATOM 737 N N . ILE A 1 93 ? 6.067 10.218 -2.975 1.00 83.81 93 ILE A N 1
ATOM 738 C CA . ILE A 1 93 ? 5.461 8.908 -3.269 1.00 83.81 93 ILE A CA 1
ATOM 739 C C . ILE A 1 93 ? 5.374 8.714 -4.782 1.00 83.81 93 ILE A C 1
ATOM 741 O O . ILE A 1 93 ? 5.828 7.698 -5.307 1.00 83.81 93 ILE A O 1
ATOM 745 N N . LEU A 1 94 ? 4.864 9.726 -5.491 1.00 81.31 94 LEU A N 1
ATOM 746 C CA . LEU A 1 94 ? 4.771 9.705 -6.951 1.00 81.31 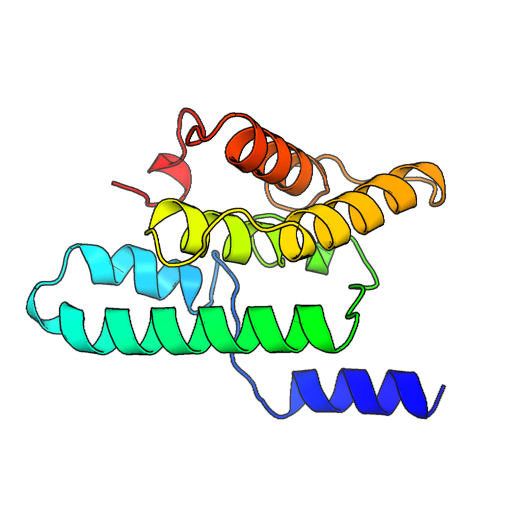94 LEU A CA 1
ATOM 747 C C . LEU A 1 94 ? 6.150 9.581 -7.602 1.00 81.31 94 LEU A C 1
ATOM 749 O O . LEU A 1 94 ? 6.311 8.815 -8.547 1.00 81.31 94 LEU A O 1
ATOM 753 N N . ARG A 1 95 ? 7.162 10.278 -7.074 1.00 81.56 95 ARG A N 1
ATOM 754 C CA . ARG A 1 95 ? 8.543 10.181 -7.559 1.00 81.56 95 ARG A CA 1
ATOM 755 C C . ARG A 1 95 ? 9.083 8.755 -7.469 1.00 81.56 95 ARG A C 1
ATOM 757 O O . ARG A 1 95 ? 9.744 8.304 -8.396 1.00 81.56 95 ARG A O 1
ATOM 764 N N . ILE A 1 96 ? 8.810 8.043 -6.381 1.00 82.62 96 ILE A N 1
ATOM 765 C CA . ILE A 1 96 ? 9.271 6.659 -6.209 1.00 82.62 96 ILE A CA 1
ATOM 766 C C . ILE A 1 96 ? 8.540 5.706 -7.144 1.00 82.62 96 ILE A C 1
ATOM 768 O O . ILE A 1 96 ? 9.188 4.924 -7.837 1.00 82.62 96 ILE A O 1
ATOM 772 N N . LEU A 1 97 ? 7.215 5.823 -7.235 1.00 83.75 97 LEU A N 1
ATOM 773 C CA . LEU A 1 97 ? 6.427 5.012 -8.160 1.00 83.75 97 LEU A CA 1
ATOM 774 C C . LEU A 1 97 ? 6.831 5.254 -9.623 1.00 83.75 97 LEU A C 1
ATOM 776 O O . LEU A 1 97 ? 6.963 4.301 -10.386 1.00 83.75 97 LEU A O 1
ATOM 780 N N . ASN A 1 98 ? 7.130 6.501 -9.998 1.00 83.25 98 ASN A N 1
ATOM 781 C CA . ASN A 1 98 ? 7.641 6.832 -11.329 1.00 83.25 98 ASN A CA 1
ATOM 782 C C . ASN A 1 98 ? 9.001 6.191 -11.616 1.00 83.25 98 ASN A C 1
ATOM 784 O O . ASN A 1 98 ? 9.224 5.736 -12.730 1.00 83.25 98 ASN A O 1
ATOM 788 N N . ARG A 1 99 ? 9.898 6.084 -10.633 1.00 81.12 99 ARG A N 1
ATOM 789 C CA . ARG A 1 99 ? 11.184 5.398 -10.840 1.00 81.12 99 ARG A CA 1
ATOM 790 C C . ARG A 1 99 ? 11.012 3.899 -11.062 1.00 81.12 99 ARG A C 1
ATOM 792 O O . ARG A 1 99 ? 11.736 3.312 -11.862 1.00 81.12 99 ARG A O 1
ATOM 799 N N . TYR A 1 100 ? 10.042 3.272 -10.399 1.00 80.88 100 TYR A N 1
ATOM 800 C CA . TYR A 1 100 ? 9.684 1.885 -10.704 1.00 80.88 100 TYR A CA 1
ATOM 801 C C . TYR A 1 100 ? 9.064 1.748 -12.090 1.00 80.88 100 TYR A C 1
ATOM 803 O O . TYR A 1 100 ? 9.384 0.805 -12.809 1.00 80.88 100 TYR A O 1
ATOM 811 N N . TYR A 1 101 ? 8.220 2.704 -12.478 1.00 84.38 101 TYR A N 1
ATOM 812 C CA . TYR A 1 101 ? 7.654 2.764 -13.818 1.00 84.38 101 TYR A CA 1
ATOM 813 C C . TYR A 1 101 ? 8.739 2.912 -14.892 1.00 84.38 101 TYR A C 1
ATOM 815 O O . TYR A 1 101 ? 8.713 2.193 -15.878 1.00 84.38 101 TYR A O 1
ATOM 823 N N . GLU A 1 102 ? 9.736 3.774 -14.697 1.00 83.50 102 GLU A N 1
ATOM 824 C CA . GLU A 1 102 ? 10.859 3.928 -15.632 1.00 83.50 102 GLU A CA 1
ATOM 825 C C . GLU A 1 102 ? 11.658 2.625 -15.797 1.00 83.50 102 GLU A C 1
ATOM 827 O O . GLU A 1 102 ? 12.052 2.279 -16.912 1.00 83.50 102 GLU A O 1
ATOM 832 N N . ARG A 1 103 ? 11.842 1.853 -14.716 1.00 77.56 103 ARG A N 1
ATOM 833 C CA . ARG A 1 103 ? 12.531 0.552 -14.767 1.00 77.56 103 ARG A CA 1
ATOM 834 C C . ARG A 1 103 ? 11.825 -0.496 -15.626 1.00 77.56 103 ARG A C 1
ATOM 836 O O . ARG A 1 103 ? 12.522 -1.320 -16.219 1.00 77.56 103 ARG A O 1
ATOM 843 N N . LEU A 1 104 ? 10.497 -0.429 -15.768 1.00 77.12 104 LEU A N 1
ATOM 844 C CA . LEU A 1 104 ? 9.736 -1.327 -16.652 1.00 77.12 104 LEU A CA 1
ATOM 845 C C . LEU A 1 104 ? 10.266 -1.338 -18.090 1.00 77.12 104 LEU A C 1
ATOM 847 O O . LEU A 1 104 ? 10.135 -2.343 -18.781 1.00 77.12 104 LEU A O 1
ATOM 851 N N . PHE A 1 105 ? 10.840 -0.224 -18.546 1.00 75.19 105 PHE A N 1
ATOM 852 C CA . PHE A 1 105 ? 11.303 -0.056 -19.925 1.00 75.19 105 PHE A CA 1
ATOM 853 C C . PHE A 1 105 ? 12.770 -0.441 -20.130 1.00 75.19 105 PHE A C 1
ATOM 855 O O . PHE A 1 105 ? 13.248 -0.429 -21.263 1.00 75.19 105 PHE A O 1
ATOM 862 N N . ILE A 1 106 ? 13.491 -0.759 -19.053 1.00 75.75 106 ILE A N 1
ATOM 863 C CA . ILE A 1 106 ? 14.926 -1.064 -19.088 1.00 75.75 106 ILE A CA 1
ATOM 864 C C . ILE A 1 106 ? 15.156 -2.576 -19.032 1.00 75.75 106 ILE A C 1
ATOM 866 O O . ILE A 1 106 ? 16.026 -3.096 -19.729 1.00 75.75 106 ILE A O 1
ATOM 870 N N . GLU A 1 107 ? 14.387 -3.288 -18.209 1.00 69.81 107 GLU A N 1
ATOM 871 C CA . GLU A 1 107 ? 14.611 -4.707 -17.945 1.00 69.81 107 GLU A CA 1
ATOM 872 C C . GLU A 1 107 ? 13.683 -5.610 -18.783 1.00 69.81 107 GLU A C 1
ATOM 874 O O . GLU A 1 107 ? 12.462 -5.430 -18.755 1.00 69.81 107 GLU A O 1
ATOM 879 N N . PRO A 1 108 ? 14.222 -6.603 -19.516 1.00 62.22 108 PRO A N 1
ATOM 880 C CA . PRO A 1 108 ? 13.412 -7.560 -20.266 1.00 62.22 108 PRO A CA 1
ATOM 881 C C . PRO A 1 108 ? 12.659 -8.525 -19.329 1.00 62.22 108 PRO A C 1
ATOM 883 O O . PRO A 1 108 ? 13.142 -8.852 -18.251 1.00 62.22 108 PRO A O 1
ATOM 886 N N . ASN A 1 109 ? 11.511 -9.046 -19.783 1.00 73.62 109 ASN A N 1
ATOM 887 C CA . ASN A 1 109 ? 10.666 -10.030 -19.075 1.00 73.62 109 ASN A CA 1
ATOM 888 C C . ASN A 1 109 ? 9.989 -9.524 -17.786 1.00 73.62 109 ASN A C 1
ATOM 890 O O . ASN A 1 109 ? 9.977 -10.209 -16.764 1.00 73.62 109 ASN A O 1
ATOM 894 N N . GLN A 1 110 ? 9.378 -8.341 -17.853 1.00 78.00 110 GLN A N 1
ATOM 895 C CA . GLN A 1 110 ? 8.567 -7.814 -16.756 1.00 78.00 110 GLN A CA 1
ATOM 896 C C . GLN A 1 110 ? 7.339 -8.681 -16.462 1.00 78.00 110 GLN A C 1
ATOM 898 O O . GLN A 1 110 ? 6.645 -9.138 -17.372 1.00 78.00 110 GLN A O 1
ATOM 903 N N . ASP A 1 111 ? 7.045 -8.857 -15.174 1.00 84.69 111 ASP A N 1
ATOM 904 C CA . ASP A 1 111 ? 5.836 -9.528 -14.708 1.00 84.69 111 ASP A CA 1
ATOM 905 C C . ASP A 1 111 ? 4.730 -8.496 -14.463 1.00 84.69 111 ASP A C 1
ATOM 907 O O . ASP A 1 111 ? 4.894 -7.572 -13.666 1.00 84.69 111 ASP A O 1
ATOM 911 N N . PHE A 1 112 ? 3.591 -8.658 -15.135 1.00 89.38 112 PHE A N 1
ATOM 912 C CA . PHE A 1 112 ? 2.433 -7.764 -15.032 1.00 89.38 112 PHE A CA 1
ATOM 913 C C . PHE A 1 112 ? 1.270 -8.358 -14.231 1.00 89.38 112 PHE A C 1
ATOM 915 O O . PHE A 1 112 ? 0.172 -7.798 -14.230 1.00 89.38 112 PHE A O 1
ATOM 922 N N . ARG A 1 113 ? 1.479 -9.474 -13.523 1.00 91.50 113 ARG A N 1
ATOM 923 C CA . ARG A 1 113 ? 0.469 -10.016 -12.607 1.00 91.50 113 ARG A CA 1
ATOM 924 C C . ARG A 1 113 ? 0.121 -8.978 -11.536 1.00 91.50 113 ARG A C 1
ATOM 926 O O . ARG A 1 113 ? 0.979 -8.243 -11.055 1.00 91.50 113 ARG A O 1
ATOM 933 N N . ILE A 1 114 ? -1.155 -8.917 -11.158 1.00 91.62 114 ILE A N 1
ATOM 934 C CA . ILE A 1 114 ? -1.653 -7.900 -10.218 1.00 91.62 114 ILE A CA 1
ATOM 935 C C . ILE A 1 114 ? -1.033 -8.067 -8.827 1.00 91.62 114 ILE A C 1
ATOM 937 O O . ILE A 1 114 ? -0.599 -7.091 -8.227 1.00 91.62 114 ILE A O 1
ATOM 941 N N . LEU A 1 115 ? -0.971 -9.297 -8.316 1.00 92.62 115 LEU A N 1
ATOM 942 C CA . LEU A 1 115 ? -0.504 -9.542 -6.951 1.00 92.62 115 LEU A CA 1
ATOM 943 C C . LEU A 1 115 ? 1.021 -9.572 -6.831 1.00 92.62 115 LEU A C 1
ATOM 945 O O . LEU A 1 115 ? 1.547 -9.066 -5.848 1.00 92.62 115 LEU A O 1
ATOM 949 N N . GLU A 1 116 ? 1.720 -10.129 -7.820 1.00 89.94 116 GLU A N 1
ATOM 950 C CA . GLU A 1 116 ? 3.162 -10.431 -7.734 1.00 89.94 116 GLU A CA 1
ATOM 951 C C . GLU A 1 116 ? 4.034 -9.595 -8.679 1.00 89.94 116 GLU A C 1
ATOM 953 O O . GLU A 1 116 ? 5.257 -9.646 -8.596 1.00 89.94 116 GLU A O 1
ATOM 958 N N . GLY A 1 117 ? 3.422 -8.816 -9.570 1.00 87.94 117 GLY A N 1
ATOM 959 C CA . GLY A 1 117 ? 4.120 -8.039 -10.584 1.00 87.94 117 GLY A CA 1
ATOM 960 C C . GLY A 1 117 ? 3.807 -6.547 -10.529 1.00 87.94 117 GLY A C 1
ATOM 961 O O . GLY A 1 117 ? 3.161 -6.024 -9.616 1.00 87.94 117 GLY A O 1
ATOM 962 N N . TYR A 1 118 ? 4.236 -5.851 -11.575 1.00 88.62 118 TYR A N 1
ATOM 963 C CA . TYR A 1 118 ? 4.032 -4.418 -11.760 1.00 88.62 118 TYR A CA 1
ATOM 964 C C . TYR A 1 118 ? 2.583 -4.035 -12.043 1.00 88.62 118 TYR A C 1
ATOM 966 O O . TYR A 1 118 ? 2.226 -2.871 -11.875 1.00 88.62 118 TYR A O 1
ATOM 974 N N . GLY A 1 119 ? 1.730 -4.988 -12.433 1.00 90.62 119 GLY A N 1
ATOM 975 C CA . GLY A 1 119 ? 0.306 -4.726 -12.645 1.00 90.62 119 GLY A CA 1
ATOM 976 C C . GLY A 1 119 ? -0.355 -4.126 -11.401 1.00 90.62 119 GLY A C 1
ATOM 977 O O . GLY A 1 119 ? -1.100 -3.154 -11.507 1.00 90.62 119 GLY A O 1
ATOM 978 N N . GLY A 1 120 ? -0.013 -4.638 -10.213 1.00 91.38 120 GLY A N 1
ATOM 979 C CA . GLY A 1 120 ? -0.491 -4.096 -8.941 1.00 91.38 120 GLY A CA 1
ATOM 980 C C . GLY A 1 120 ? 0.035 -2.694 -8.654 1.00 91.38 120 GLY A C 1
ATOM 981 O O . GLY A 1 120 ? -0.731 -1.811 -8.286 1.00 91.38 120 GLY A O 1
ATOM 982 N N . MET A 1 121 ? 1.326 -2.454 -8.892 1.00 91.62 121 MET A N 1
ATOM 983 C CA . MET A 1 121 ? 1.930 -1.129 -8.726 1.00 91.62 121 MET A CA 1
ATOM 984 C C . MET A 1 121 ? 1.281 -0.082 -9.640 1.00 91.62 121 MET A C 1
ATOM 986 O O . MET A 1 121 ? 0.944 1.008 -9.182 1.00 91.62 121 MET A O 1
ATOM 990 N N . LEU A 1 122 ? 1.072 -0.410 -10.918 1.00 92.19 122 LEU A N 1
ATOM 991 C CA . LEU A 1 122 ? 0.394 0.474 -11.868 1.00 92.19 122 LEU A CA 1
ATOM 992 C C . LEU A 1 122 ? -1.034 0.786 -11.412 1.00 92.19 122 LEU A C 1
ATOM 994 O O . LEU A 1 122 ? -1.484 1.927 -11.515 1.00 92.19 122 LEU A O 1
ATOM 998 N N . LEU A 1 123 ? -1.732 -0.208 -10.858 1.00 93.81 123 LEU A N 1
ATOM 999 C CA . LEU A 1 123 ? -3.060 -0.010 -10.295 1.00 93.81 123 LEU A CA 1
ATOM 1000 C C . LEU A 1 123 ? -3.022 0.958 -9.101 1.00 93.81 123 LEU A C 1
ATOM 1002 O O . LEU A 1 123 ? -3.837 1.876 -9.050 1.00 93.81 123 LEU A O 1
ATOM 1006 N N . VAL A 1 124 ? -2.044 0.824 -8.197 1.00 94.38 124 VAL A N 1
ATOM 1007 C CA . VAL A 1 124 ? -1.820 1.773 -7.087 1.00 94.38 124 VAL A CA 1
ATOM 1008 C C . VAL A 1 124 ? -1.548 3.181 -7.606 1.00 94.38 124 VAL A C 1
ATOM 1010 O O . VAL A 1 124 ? -2.166 4.131 -7.133 1.00 94.38 124 VAL A O 1
ATOM 1013 N N . MET A 1 125 ? -0.677 3.334 -8.607 1.00 92.88 125 MET A N 1
ATOM 1014 C CA . MET A 1 125 ? -0.405 4.638 -9.224 1.00 92.88 125 MET A CA 1
ATOM 1015 C C . MET A 1 125 ? -1.682 5.286 -9.764 1.00 92.88 125 MET A C 1
ATOM 1017 O O . MET A 1 125 ? -1.916 6.471 -9.528 1.00 92.88 125 MET A O 1
ATOM 1021 N N . LEU A 1 126 ? -2.525 4.511 -10.452 1.00 92.62 126 LEU A N 1
ATOM 1022 C CA . LEU A 1 126 ? -3.813 4.985 -10.955 1.00 92.62 126 LEU A CA 1
ATOM 1023 C C . LEU A 1 126 ? -4.764 5.370 -9.818 1.00 92.62 126 LEU A C 1
ATOM 1025 O O . LEU A 1 126 ? -5.392 6.423 -9.898 1.00 92.62 126 LEU A O 1
ATOM 1029 N N . ALA A 1 127 ? -4.846 4.569 -8.753 1.00 94.00 127 ALA A N 1
ATOM 1030 C CA . ALA A 1 127 ? -5.679 4.874 -7.591 1.00 94.00 127 ALA A CA 1
ATOM 1031 C C . ALA A 1 127 ? -5.272 6.186 -6.915 1.00 94.00 127 ALA A C 1
ATOM 1033 O O . ALA A 1 127 ? -6.126 7.041 -6.678 1.00 94.00 127 ALA A O 1
ATOM 1034 N N . LEU A 1 128 ? -3.970 6.384 -6.692 1.00 93.31 128 LEU A N 1
ATOM 1035 C CA . LEU A 1 128 ? -3.418 7.622 -6.142 1.00 93.31 128 LEU A CA 1
ATOM 1036 C C . LEU A 1 128 ? -3.683 8.822 -7.055 1.00 93.31 128 LEU A C 1
ATOM 1038 O O . LEU A 1 128 ? -4.084 9.882 -6.581 1.00 93.31 128 LEU A O 1
ATOM 1042 N N . HIS A 1 129 ? -3.474 8.665 -8.364 1.00 90.56 129 HIS A N 1
ATOM 1043 C CA . HIS A 1 129 ? -3.661 9.740 -9.338 1.00 90.56 129 HIS A CA 1
ATOM 1044 C C . HIS A 1 129 ? -5.131 10.152 -9.475 1.00 90.56 129 HIS A C 1
ATOM 1046 O O . HIS A 1 129 ? -5.451 11.336 -9.548 1.00 90.56 129 HIS A O 1
ATOM 1052 N N . MET A 1 130 ? -6.034 9.173 -9.503 1.00 92.19 130 MET A N 1
ATOM 1053 C CA . MET A 1 130 ? -7.471 9.404 -9.641 1.00 92.19 130 MET A CA 1
ATOM 1054 C C . MET A 1 130 ? -8.160 9.694 -8.307 1.00 92.19 130 MET A C 1
ATOM 1056 O O . MET A 1 130 ? -9.349 10.016 -8.312 1.00 92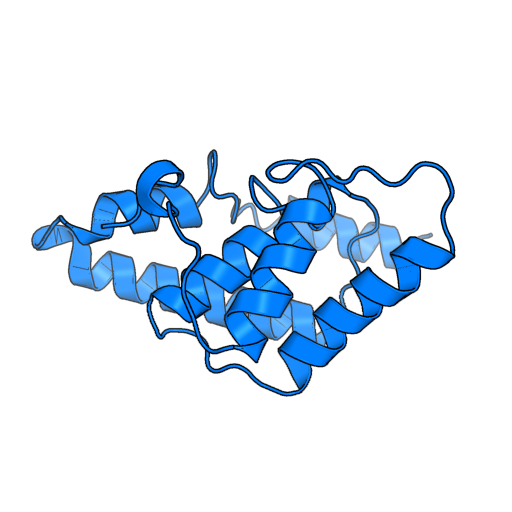.19 130 MET A O 1
ATOM 1060 N N . ASN A 1 131 ? -7.439 9.547 -7.192 1.00 91.88 131 ASN A N 1
ATOM 1061 C CA . ASN A 1 131 ? -7.964 9.545 -5.833 1.00 91.88 131 ASN A CA 1
ATOM 1062 C C . ASN A 1 131 ? -9.169 8.592 -5.675 1.00 91.88 131 ASN A C 1
ATOM 1064 O O . ASN A 1 131 ? -10.239 8.986 -5.208 1.00 91.88 131 ASN A O 1
ATOM 1068 N N . LYS A 1 132 ? -9.027 7.349 -6.157 1.00 94.56 132 LYS A N 1
ATOM 1069 C CA . LYS A 1 132 ? -10.100 6.338 -6.197 1.00 94.56 132 LYS A CA 1
ATOM 1070 C C . LYS A 1 132 ? -9.591 4.956 -5.811 1.00 94.56 132 LYS A C 1
ATOM 1072 O O . LYS A 1 132 ? -8.577 4.508 -6.328 1.00 94.56 132 LYS A O 1
ATOM 1077 N N . GLN A 1 133 ? -10.329 4.279 -4.935 1.00 94.50 133 GLN A N 1
ATOM 1078 C CA . GLN A 1 133 ? -10.058 2.895 -4.538 1.00 94.50 133 GLN A CA 1
ATOM 1079 C C . GLN A 1 133 ? -10.215 1.932 -5.721 1.00 94.50 133 GLN A C 1
ATOM 1081 O O . GLN A 1 133 ? -10.920 2.229 -6.697 1.00 94.50 133 GLN A O 1
ATOM 1086 N N . PHE A 1 134 ? -9.584 0.760 -5.635 1.00 92.62 134 PHE A N 1
ATOM 1087 C CA . PHE A 1 134 ? -9.792 -0.278 -6.638 1.00 92.62 134 PHE A CA 1
ATOM 1088 C C . PHE A 1 134 ? -11.228 -0.784 -6.571 1.00 92.62 134 PHE A C 1
ATOM 1090 O O . PHE A 1 134 ? -11.774 -1.046 -5.501 1.00 92.62 134 PHE A O 1
ATOM 1097 N N . LYS A 1 135 ? -11.833 -1.013 -7.735 1.00 90.12 135 LYS A N 1
ATOM 1098 C CA . LYS A 1 135 ? -13.067 -1.793 -7.778 1.00 90.12 135 LYS A CA 1
ATOM 1099 C C . LYS A 1 135 ? -12.735 -3.238 -7.411 1.00 90.12 135 LYS A C 1
ATOM 1101 O O . LYS A 1 135 ? -12.024 -3.901 -8.161 1.00 90.12 135 LYS A O 1
ATOM 1106 N N . GLY A 1 136 ? -13.272 -3.706 -6.287 1.00 88.75 136 GLY A N 1
ATOM 1107 C CA . GLY A 1 136 ? -13.049 -5.065 -5.794 1.00 88.75 136 GLY A CA 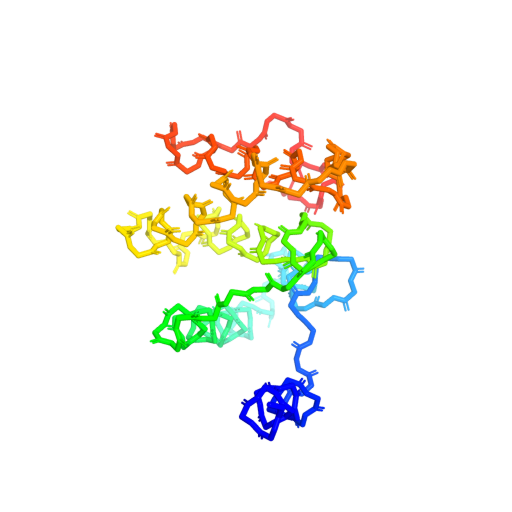1
ATOM 1108 C C . GLY A 1 136 ? -11.867 -5.206 -4.835 1.00 88.75 136 GLY A C 1
ATOM 1109 O O . GLY A 1 136 ? -11.408 -6.327 -4.632 1.00 88.75 136 GLY A O 1
ATOM 1110 N N . ASP A 1 137 ? -11.390 -4.115 -4.223 1.00 93.38 137 ASP A N 1
ATOM 1111 C CA . ASP A 1 137 ? -10.385 -4.201 -3.156 1.00 93.38 137 ASP A CA 1
ATOM 1112 C C . ASP A 1 137 ? -10.870 -5.015 -1.939 1.00 93.38 137 ASP A C 1
ATOM 1114 O O . ASP A 1 137 ? -10.043 -5.515 -1.188 1.00 93.38 137 ASP A O 1
ATOM 1118 N N . ILE A 1 138 ? -12.170 -5.313 -1.825 1.00 93.25 138 ILE A N 1
ATOM 1119 C CA . ILE A 1 138 ? -12.715 -6.336 -0.912 1.00 93.25 138 ILE A CA 1
ATOM 1120 C C . ILE A 1 138 ? -12.026 -7.707 -1.014 1.00 93.25 138 ILE A C 1
ATOM 1122 O O . ILE A 1 138 ? -11.921 -8.420 -0.020 1.00 93.25 138 ILE A O 1
ATOM 1126 N N . LEU A 1 139 ? -11.484 -8.075 -2.182 1.00 90.31 139 LEU A N 1
ATOM 1127 C CA . LEU A 1 139 ? -10.689 -9.302 -2.343 1.00 90.31 139 LEU A CA 1
ATOM 1128 C C . LEU A 1 139 ? -9.358 -9.258 -1.576 1.00 90.31 139 LEU A C 1
ATOM 1130 O O . LEU A 1 139 ? -8.743 -10.296 -1.349 1.00 90.31 139 LEU A O 1
ATOM 1134 N N . LEU A 1 140 ? -8.926 -8.064 -1.175 1.00 91.88 140 LEU A N 1
ATOM 1135 C CA . LEU A 1 140 ? -7.766 -7.816 -0.326 1.00 91.88 140 LEU A CA 1
ATOM 1136 C C . LEU A 1 140 ? -8.166 -7.661 1.157 1.00 91.88 140 LEU A C 1
ATOM 1138 O O . LEU A 1 140 ? -7.340 -7.264 1.973 1.00 91.88 140 LEU A O 1
ATOM 1142 N N . GLY A 1 141 ? -9.416 -7.972 1.522 1.00 91.75 141 GLY A N 1
ATOM 1143 C CA . GLY A 1 141 ? -9.921 -7.920 2.902 1.00 91.75 141 GLY A CA 1
ATOM 1144 C C . GLY A 1 141 ? -10.473 -6.560 3.333 1.00 91.75 141 GLY A C 1
ATOM 1145 O O . GLY A 1 141 ? -10.820 -6.372 4.491 1.00 91.75 141 GLY A O 1
ATOM 1146 N N . TYR A 1 142 ? -10.554 -5.609 2.412 1.00 91.81 142 TYR A N 1
ATOM 1147 C CA . TYR A 1 142 ? -11.008 -4.255 2.678 1.00 91.81 142 TYR A CA 1
ATOM 1148 C C . TYR A 1 142 ? -12.545 -4.142 2.759 1.00 91.81 142 TYR A C 1
ATOM 1150 O O . TYR A 1 142 ? -13.243 -4.579 1.843 1.00 91.81 142 TYR A O 1
ATOM 1158 N N . SER A 1 143 ? -13.057 -3.521 3.829 1.00 83.00 143 SER A N 1
ATOM 1159 C CA . SER A 1 143 ? -14.474 -3.160 4.024 1.00 83.00 143 SER A CA 1
ATOM 1160 C C . SER A 1 143 ? -14.817 -1.748 3.556 1.00 83.00 143 SER A C 1
ATOM 1162 O O . SER A 1 143 ? -13.911 -0.871 3.576 1.00 83.00 143 SER A O 1
#